Protein AF-A0A2V6KDQ9-F1 (afdb_monomer_lite)

pLDDT: mean 76.99, std 17.73, range [41.53, 97.38]

Radius of gyration: 27.9 Å; chains: 1; bounding box: 34×25×103 Å

Secondary structure (DSSP, 8-state):
---SHHHHHHHHHHHS----------------SSPPPHHHHHHHHHHH-HHHHHHHHHHHHHHHHHHHHHHTTS--------------PPPP-

Sequence (93 aa):
MASSSVGLLATLLLSLPLRLQAGEVKTYSNLPRHPLTLRDCIAIALGESPKLEATRFDLLAAGAEIRAAQDLLWPNLKGSATGEMFSGSQTSK

Foldseek 3Di:
DDDDPVVVVVVVVVPPPPPPPVPDPPPPPPDDPDPDDPVNVVVVCCVPPVVNVVVVVVVVVVVVVVVVVVPVVDDDDDDDDDDDDDDDDDDDD

Structure (mmCIF, N/CA/C/O backbone):
data_AF-A0A2V6KDQ9-F1
#
_entry.id   AF-A0A2V6KDQ9-F1
#
loop_
_atom_site.group_PDB
_atom_site.id
_atom_site.type_symbol
_atom_site.label_atom_id
_atom_site.label_alt_id
_atom_site.label_comp_id
_atom_site.label_asym_id
_atom_site.label_entity_id
_atom_site.label_seq_id
_atom_site.pdbx_PDB_ins_code
_atom_site.Cartn_x
_atom_site.Cartn_y
_atom_site.Cartn_z
_atom_site.occupancy
_atom_site.B_iso_or_equiv
_atom_site.auth_seq_id
_atom_site.auth_comp_id
_atom_site.auth_asym_id
_atom_site.auth_atom_id
_atom_site.pdbx_PDB_model_num
ATOM 1 N N . MET A 1 1 ? 13.566 -8.061 37.672 1.00 41.53 1 MET A N 1
ATOM 2 C CA . MET A 1 1 ? 13.248 -9.115 36.685 1.00 41.53 1 MET A CA 1
ATOM 3 C C . MET A 1 1 ? 12.828 -8.419 35.403 1.00 41.53 1 MET A C 1
ATOM 5 O O . MET A 1 1 ? 11.736 -7.877 35.334 1.00 41.53 1 MET A O 1
ATOM 9 N N . ALA A 1 2 ? 13.774 -8.291 34.473 1.00 49.56 2 ALA A N 1
ATOM 10 C CA . ALA A 1 2 ? 13.638 -7.551 33.225 1.00 49.56 2 ALA A CA 1
ATOM 11 C C . ALA A 1 2 ? 13.443 -8.561 32.092 1.00 49.56 2 ALA A C 1
ATOM 13 O O . ALA A 1 2 ? 14.397 -9.213 31.682 1.00 49.56 2 ALA A O 1
ATOM 14 N N . SER A 1 3 ? 12.205 -8.753 31.644 1.00 49.72 3 SER A N 1
ATOM 15 C CA . SER A 1 3 ? 11.906 -9.735 30.593 1.00 49.72 3 SER A CA 1
ATOM 16 C C . SER A 1 3 ? 10.565 -9.468 29.899 1.00 49.72 3 SER A C 1
ATOM 18 O O . SER A 1 3 ? 9.820 -10.395 29.608 1.00 49.72 3 SER A O 1
ATOM 20 N N . SER A 1 4 ? 10.234 -8.202 29.628 1.00 53.47 4 SER A N 1
ATOM 21 C CA . SER A 1 4 ? 9.013 -7.827 28.886 1.00 53.47 4 SER A CA 1
ATOM 22 C C . SER A 1 4 ? 9.275 -7.087 27.568 1.00 53.47 4 SER A C 1
ATOM 24 O O . SER A 1 4 ? 8.384 -7.016 26.726 1.00 53.47 4 SER A O 1
ATOM 26 N N . SER A 1 5 ? 10.494 -6.594 27.323 1.00 54.44 5 SER A N 1
ATOM 27 C CA . SER A 1 5 ? 10.830 -5.838 26.105 1.00 54.44 5 SER A CA 1
ATOM 28 C C . SER A 1 5 ? 11.126 -6.715 24.882 1.00 54.44 5 SER A C 1
ATOM 30 O O . SER A 1 5 ? 10.906 -6.282 23.754 1.00 54.44 5 SER A O 1
ATOM 32 N N . VAL A 1 6 ? 11.573 -7.962 25.080 1.00 56.88 6 VAL A N 1
ATOM 33 C CA . VAL A 1 6 ? 11.947 -8.871 23.975 1.00 56.88 6 VAL A CA 1
ATOM 34 C C . VAL A 1 6 ? 10.714 -9.430 23.254 1.00 56.88 6 VAL A C 1
ATOM 36 O O . VAL A 1 6 ? 10.714 -9.548 22.030 1.00 56.88 6 VAL A O 1
ATOM 39 N N . GLY A 1 7 ? 9.636 -9.720 23.991 1.00 57.97 7 GLY A N 1
ATOM 40 C CA . GLY A 1 7 ? 8.414 -10.300 23.420 1.00 57.97 7 GLY A CA 1
ATOM 41 C C . GLY A 1 7 ? 7.656 -9.346 22.492 1.00 57.97 7 GLY A C 1
ATOM 42 O O . GLY A 1 7 ? 7.141 -9.775 21.465 1.00 57.97 7 GLY A O 1
ATOM 43 N N . LEU A 1 8 ? 7.645 -8.050 22.821 1.00 58.81 8 LEU A N 1
ATOM 44 C CA . LEU A 1 8 ? 6.980 -6.998 22.039 1.00 58.81 8 LEU A CA 1
ATOM 45 C C . LEU A 1 8 ? 7.721 -6.676 20.733 1.00 58.81 8 LEU A C 1
ATOM 47 O O . LEU A 1 8 ? 7.104 -6.382 19.714 1.00 58.81 8 LEU A O 1
ATOM 51 N N . LEU A 1 9 ? 9.051 -6.775 20.750 1.00 59.84 9 LEU A N 1
ATOM 52 C CA . LEU A 1 9 ? 9.884 -6.585 19.563 1.00 59.84 9 LEU A CA 1
ATOM 53 C C . LEU A 1 9 ? 9.742 -7.773 18.597 1.00 59.84 9 LEU A C 1
ATOM 55 O O . LEU A 1 9 ? 9.660 -7.579 17.386 1.00 59.84 9 LEU A O 1
ATOM 59 N N . ALA A 1 10 ? 9.623 -8.994 19.134 1.00 61.44 10 ALA A N 1
ATOM 60 C CA . ALA A 1 10 ? 9.386 -10.202 18.346 1.00 61.44 10 ALA A CA 1
ATOM 61 C C . ALA A 1 10 ? 8.012 -10.199 17.650 1.00 61.44 10 ALA A C 1
ATOM 63 O O . ALA A 1 10 ? 7.920 -10.567 16.481 1.00 61.44 10 ALA A O 1
ATOM 64 N N . THR A 1 11 ? 6.948 -9.740 18.319 1.00 64.50 11 THR A N 1
ATOM 65 C CA . THR A 1 11 ? 5.615 -9.616 17.700 1.00 64.50 11 THR A CA 1
ATOM 66 C C . THR A 1 11 ? 5.523 -8.457 16.706 1.00 64.50 11 THR A C 1
ATOM 68 O O . THR A 1 11 ? 4.840 -8.584 15.687 1.00 64.50 11 THR A O 1
ATOM 71 N N . LEU A 1 12 ? 6.248 -7.355 16.931 1.00 58.56 12 LEU A N 1
ATOM 72 C CA . LEU A 1 12 ? 6.351 -6.255 15.966 1.00 58.56 12 LEU A CA 1
ATOM 73 C C . LEU A 1 12 ? 7.079 -6.691 14.682 1.00 58.56 12 LEU A C 1
ATOM 75 O O . LEU A 1 12 ? 6.624 -6.379 13.587 1.00 58.56 12 LEU A O 1
ATOM 79 N N . LEU A 1 13 ? 8.157 -7.475 14.799 1.00 60.19 13 LEU A N 1
ATOM 80 C CA . LEU A 1 13 ? 8.874 -8.040 13.647 1.00 60.19 13 LEU A CA 1
ATOM 81 C C . LEU A 1 13 ? 8.040 -9.065 12.864 1.00 60.19 13 LEU A C 1
ATOM 83 O O . LEU A 1 13 ? 8.203 -9.172 11.652 1.00 60.19 13 LEU A O 1
ATOM 87 N N . LEU A 1 14 ? 7.144 -9.801 13.533 1.00 59.31 14 LEU A N 1
ATOM 88 C CA . LEU A 1 14 ? 6.288 -10.804 12.889 1.00 59.31 14 LEU A CA 1
ATOM 89 C C . LEU A 1 14 ? 5.070 -10.193 12.170 1.00 59.31 14 LEU A C 1
ATOM 91 O O . LEU A 1 14 ? 4.544 -10.789 11.234 1.00 59.31 14 LEU A O 1
ATOM 95 N N . SER A 1 15 ? 4.606 -9.025 12.624 1.00 59.44 15 SER A N 1
ATOM 96 C CA . SER A 1 15 ? 3.435 -8.324 12.072 1.00 59.44 15 SER A CA 1
ATOM 97 C C . SER A 1 15 ? 3.792 -7.240 11.060 1.00 59.44 15 SER A C 1
ATOM 99 O O . SER A 1 15 ? 2.930 -6.844 10.275 1.00 59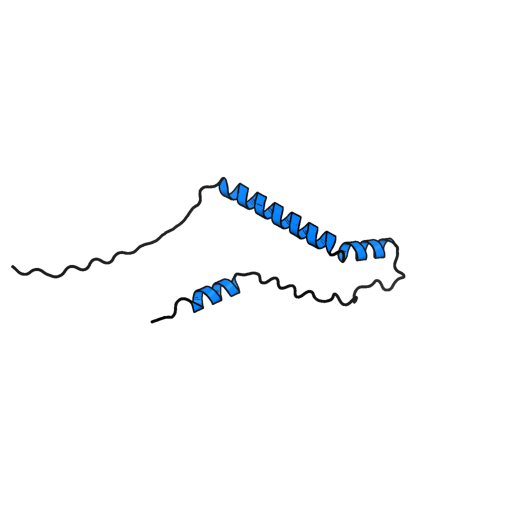.44 15 SER A O 1
ATOM 101 N N . LEU A 1 16 ? 5.046 -6.778 11.038 1.00 53.50 16 LEU A N 1
ATOM 102 C CA . LEU A 1 16 ? 5.517 -5.888 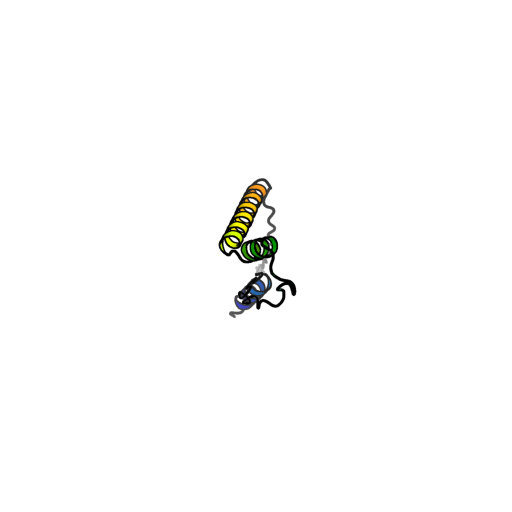9.992 1.00 53.50 16 LEU A CA 1
ATOM 103 C C . LEU A 1 16 ? 5.597 -6.700 8.693 1.00 53.50 16 LEU A C 1
ATOM 105 O O . LEU A 1 16 ? 6.407 -7.627 8.610 1.00 53.50 16 LEU A O 1
ATOM 109 N N . PRO A 1 17 ? 4.800 -6.383 7.655 1.00 52.91 17 PRO A N 1
ATOM 110 C CA . PRO A 1 17 ? 5.021 -6.950 6.346 1.00 52.91 17 PRO A CA 1
ATOM 111 C C . PRO A 1 17 ? 6.296 -6.282 5.851 1.00 52.91 17 PRO A C 1
ATOM 113 O O . PRO A 1 17 ? 6.250 -5.248 5.185 1.00 52.91 17 PRO A O 1
ATOM 116 N N . LEU A 1 18 ? 7.447 -6.838 6.226 1.00 49.78 18 LEU A N 1
ATOM 117 C CA . LEU A 1 18 ? 8.731 -6.470 5.673 1.00 49.78 18 LEU A CA 1
ATOM 118 C C . LEU A 1 18 ? 8.704 -6.939 4.217 1.00 49.78 18 LEU A C 1
ATOM 120 O O . LEU A 1 18 ? 9.295 -7.942 3.831 1.00 49.78 18 LEU A O 1
ATOM 124 N N . ARG A 1 19 ? 7.988 -6.18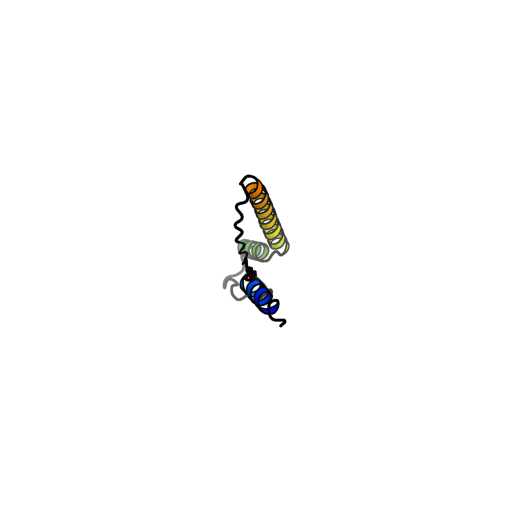6 3.381 1.00 49.72 19 ARG A N 1
ATOM 125 C CA . ARG A 1 19 ? 8.176 -6.132 1.941 1.00 49.72 19 ARG A CA 1
ATOM 126 C C . ARG A 1 19 ? 9.490 -5.391 1.713 1.00 49.72 19 ARG A C 1
ATOM 128 O O . ARG A 1 19 ? 9.539 -4.393 1.007 1.00 49.72 19 ARG A O 1
ATOM 135 N N . LEU A 1 20 ? 10.575 -5.920 2.287 1.00 44.34 20 LEU A N 1
ATOM 136 C CA . LEU A 1 20 ? 11.874 -5.834 1.655 1.00 44.34 20 LEU A CA 1
ATOM 137 C C . LEU A 1 20 ? 11.718 -6.682 0.387 1.00 44.34 20 LEU A C 1
ATOM 139 O O . LEU A 1 20 ? 12.146 -7.829 0.315 1.00 44.34 20 LEU A O 1
ATOM 143 N N . GLN A 1 21 ? 11.053 -6.134 -0.632 1.00 45.56 21 GLN A N 1
ATOM 144 C CA . GLN A 1 21 ? 11.483 -6.433 -1.983 1.00 45.56 21 GLN A CA 1
ATOM 145 C C . GLN A 1 21 ? 12.871 -5.806 -2.053 1.00 45.56 21 GLN A C 1
ATOM 147 O O . GLN A 1 21 ? 13.040 -4.669 -2.482 1.00 45.56 21 GLN A O 1
ATOM 152 N N . ALA A 1 22 ? 13.862 -6.535 -1.520 1.00 48.34 22 ALA A N 1
ATOM 153 C CA . ALA A 1 22 ? 15.216 -6.437 -2.015 1.00 48.34 22 ALA A CA 1
ATOM 154 C C . ALA A 1 22 ? 15.032 -6.466 -3.524 1.00 48.34 22 ALA A C 1
ATOM 156 O O . ALA A 1 22 ? 14.450 -7.427 -4.029 1.00 48.34 22 ALA A O 1
ATOM 157 N N . GLY A 1 23 ? 15.326 -5.343 -4.178 1.00 47.44 23 GLY A N 1
ATOM 158 C CA . GLY A 1 23 ? 15.113 -5.192 -5.602 1.00 47.44 23 GLY A CA 1
ATOM 159 C C . GLY A 1 23 ? 15.907 -6.288 -6.279 1.00 47.44 23 GLY A C 1
ATOM 160 O O . GLY A 1 23 ? 17.110 -6.145 -6.477 1.00 47.44 23 GLY A O 1
ATOM 161 N N . GLU A 1 24 ? 15.247 -7.410 -6.562 1.00 44.94 24 GLU A N 1
ATOM 162 C CA . GLU A 1 24 ? 15.764 -8.401 -7.470 1.00 44.94 24 GLU A CA 1
ATOM 163 C C . GLU A 1 24 ? 16.011 -7.612 -8.741 1.00 44.94 24 GLU A C 1
ATOM 165 O O . GLU A 1 24 ? 15.089 -7.051 -9.342 1.00 44.94 24 GLU A O 1
ATOM 170 N N . VAL A 1 25 ? 17.287 -7.502 -9.103 1.00 50.16 25 VAL A N 1
ATOM 171 C CA . VAL A 1 25 ? 17.672 -7.163 -10.459 1.00 50.16 25 VAL A CA 1
ATOM 172 C C . VAL A 1 25 ? 16.926 -8.179 -11.309 1.00 50.16 25 VAL A C 1
ATOM 174 O O . VAL A 1 25 ? 17.311 -9.349 -11.335 1.00 50.16 25 VAL A O 1
ATOM 177 N N . LYS A 1 26 ? 15.801 -7.753 -11.903 1.00 53.69 26 LYS A N 1
ATOM 178 C CA . LYS A 1 26 ? 14.993 -8.565 -12.807 1.00 53.69 26 LYS A CA 1
ATOM 179 C C . LYS A 1 26 ? 15.940 -8.999 -13.909 1.00 53.69 26 LYS A C 1
ATOM 181 O O . LYS A 1 26 ? 16.248 -8.248 -14.828 1.00 53.69 26 LYS A O 1
ATOM 186 N N . THR A 1 27 ? 16.482 -10.196 -13.766 1.00 53.38 27 THR A N 1
ATOM 187 C CA . THR A 1 27 ? 17.293 -10.815 -14.794 1.00 53.38 27 THR A CA 1
ATOM 188 C C . THR A 1 27 ? 16.315 -11.097 -15.921 1.00 53.38 27 THR A C 1
ATOM 190 O O . THR A 1 27 ? 15.321 -11.796 -15.711 1.00 53.38 27 THR A O 1
ATOM 193 N N . TYR A 1 28 ? 16.558 -10.457 -17.069 1.00 55.88 28 TYR A N 1
ATOM 194 C CA . TYR A 1 28 ? 15.747 -10.448 -18.290 1.00 55.88 28 TYR A CA 1
ATOM 195 C C . TYR A 1 28 ? 15.552 -11.862 -18.866 1.00 55.88 28 TYR A C 1
ATOM 197 O O . TYR A 1 28 ? 16.081 -12.220 -19.912 1.00 55.88 28 TYR A O 1
ATOM 205 N N . SER A 1 29 ? 14.813 -12.704 -18.155 1.00 55.75 29 SER A N 1
ATOM 206 C CA . SER A 1 29 ? 14.548 -14.103 -18.494 1.00 55.75 29 SER A CA 1
ATOM 207 C C . SER A 1 29 ? 13.254 -14.273 -19.292 1.00 55.75 29 SER A C 1
ATOM 209 O O . SER A 1 29 ? 12.969 -15.367 -19.770 1.00 55.75 29 SER A O 1
ATOM 211 N N . ASN A 1 30 ? 12.487 -13.193 -19.474 1.00 62.16 30 ASN A N 1
ATOM 212 C CA . ASN A 1 30 ? 11.189 -13.205 -20.149 1.00 62.16 30 ASN A CA 1
ATOM 213 C C . ASN A 1 30 ? 11.139 -12.237 -21.341 1.00 62.16 30 ASN A C 1
ATOM 215 O O . ASN A 1 30 ? 10.116 -11.612 -21.610 1.00 62.16 30 ASN A O 1
ATOM 219 N N . LEU A 1 31 ? 12.271 -12.064 -22.032 1.00 68.31 31 LEU A N 1
ATOM 220 C CA . LEU A 1 31 ? 12.263 -11.354 -23.305 1.00 68.31 31 LEU A CA 1
ATOM 221 C C . LEU A 1 31 ? 11.594 -12.243 -24.364 1.00 68.31 31 LEU A C 1
ATOM 223 O O . LEU A 1 31 ? 11.859 -13.452 -24.405 1.00 68.31 31 LEU A O 1
ATOM 227 N N . PRO A 1 32 ? 10.737 -11.677 -25.229 1.00 67.88 32 PRO A N 1
ATOM 228 C CA . PRO A 1 32 ? 10.143 -12.441 -26.308 1.00 67.88 32 PRO A CA 1
ATOM 229 C C . PRO A 1 32 ? 11.226 -13.054 -27.202 1.00 67.88 32 PRO A C 1
ATOM 231 O O . PRO A 1 32 ? 12.217 -12.408 -27.532 1.00 67.88 32 PRO A O 1
ATOM 234 N N . ARG A 1 33 ? 11.031 -14.306 -27.636 1.00 77.06 33 ARG A N 1
ATOM 235 C CA . ARG A 1 33 ? 11.940 -14.984 -28.585 1.00 77.06 33 ARG A CA 1
ATOM 236 C C . ARG A 1 33 ? 11.808 -14.482 -30.030 1.00 77.06 33 ARG A C 1
ATOM 238 O O . ARG A 1 33 ? 12.516 -14.965 -30.908 1.00 77.06 33 ARG A O 1
ATOM 245 N N . HIS A 1 34 ? 10.898 -13.546 -30.281 1.00 78.31 34 HIS A N 1
ATOM 246 C CA . HIS A 1 34 ? 10.729 -12.874 -31.565 1.00 78.31 34 HIS A CA 1
ATOM 247 C C . HIS A 1 34 ? 11.402 -11.494 -31.547 1.00 78.31 34 HIS A C 1
ATOM 249 O O . HIS A 1 34 ? 11.624 -10.945 -30.466 1.00 78.31 34 HIS A O 1
ATOM 25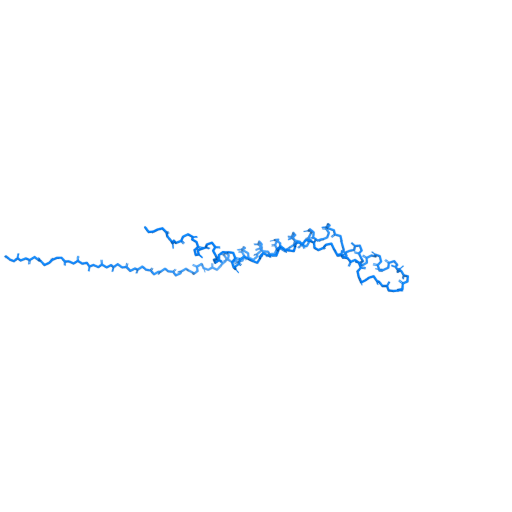5 N N . PRO A 1 35 ? 11.701 -10.899 -32.721 1.00 86.38 35 PRO A N 1
ATOM 256 C CA . PRO A 1 35 ? 12.150 -9.515 -32.788 1.00 86.38 35 PRO A CA 1
ATOM 25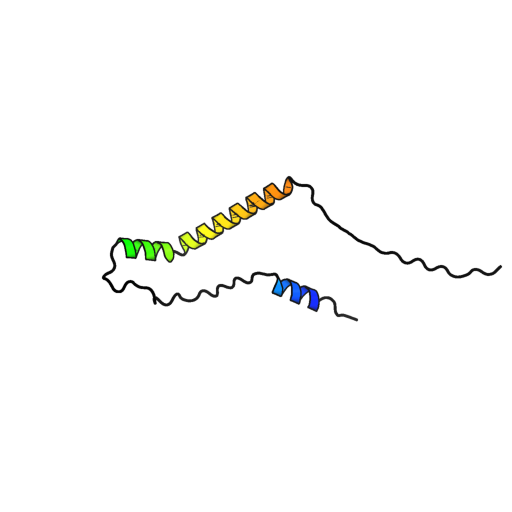7 C C . PRO A 1 35 ? 11.200 -8.603 -32.006 1.00 86.38 35 PRO A C 1
ATOM 259 O O . PRO A 1 35 ? 9.977 -8.726 -32.130 1.00 86.38 35 PRO A O 1
ATOM 262 N N . LEU A 1 36 ? 11.767 -7.723 -31.180 1.00 88.06 36 LEU A N 1
ATOM 263 C CA . LEU A 1 36 ? 10.992 -6.785 -30.376 1.00 88.06 36 LEU A CA 1
ATOM 264 C C . LEU A 1 36 ? 10.227 -5.844 -31.299 1.00 88.06 36 LEU A C 1
ATOM 266 O O . LEU A 1 36 ? 10.808 -5.137 -32.125 1.00 88.06 36 LEU A O 1
ATOM 270 N N . THR A 1 37 ? 8.910 -5.835 -31.146 1.00 92.62 37 THR A N 1
ATOM 271 C CA . THR A 1 37 ? 8.064 -4.837 -31.783 1.00 92.62 37 THR A CA 1
ATOM 272 C C . THR A 1 37 ? 8.094 -3.549 -30.963 1.00 92.62 37 THR A C 1
ATOM 274 O O . THR A 1 37 ? 8.396 -3.556 -29.768 1.00 92.62 37 THR A O 1
ATOM 277 N N . LEU A 1 38 ? 7.714 -2.421 -31.570 1.00 93.62 38 LEU A N 1
ATOM 278 C CA . LEU A 1 38 ? 7.566 -1.153 -30.843 1.00 93.62 38 LEU A CA 1
ATOM 279 C C . LEU A 1 38 ? 6.649 -1.299 -29.617 1.00 93.62 38 LEU A C 1
ATOM 281 O O . LEU A 1 38 ? 6.907 -0.714 -28.568 1.00 93.62 38 LEU A O 1
ATOM 285 N N . ARG A 1 39 ? 5.588 -2.102 -29.743 1.00 92.56 39 ARG A N 1
ATOM 286 C CA . ARG A 1 39 ? 4.651 -2.364 -28.651 1.00 92.56 39 ARG A CA 1
ATOM 287 C C . ARG A 1 39 ? 5.331 -3.069 -27.479 1.00 92.56 39 ARG A C 1
ATOM 289 O O . ARG A 1 39 ? 5.059 -2.708 -26.337 1.00 92.56 39 ARG A O 1
ATOM 296 N N . ASP A 1 40 ? 6.222 -4.016 -27.759 1.00 89.50 40 ASP A N 1
ATOM 297 C CA . ASP A 1 40 ? 6.984 -4.722 -26.726 1.00 89.50 40 ASP A CA 1
ATOM 298 C C . ASP A 1 40 ? 7.932 -3.761 -26.010 1.00 89.50 40 ASP A C 1
ATOM 300 O O . ASP A 1 40 ? 7.969 -3.734 -24.783 1.00 89.50 40 ASP A O 1
ATOM 304 N N . CYS A 1 41 ? 8.621 -2.894 -26.759 1.00 89.62 41 CYS A N 1
ATOM 305 C CA . CYS A 1 41 ? 9.488 -1.867 -26.182 1.00 89.62 41 CYS A CA 1
ATOM 306 C C . CYS A 1 41 ? 8.716 -0.913 -25.259 1.00 89.62 41 CYS A C 1
ATOM 308 O O . CYS A 1 41 ? 9.197 -0.582 -24.178 1.00 89.62 41 CYS A O 1
ATOM 310 N N . ILE A 1 42 ? 7.506 -0.499 -25.653 1.00 91.88 42 ILE A N 1
ATOM 311 C CA . ILE A 1 42 ? 6.638 0.338 -24.812 1.00 91.88 42 ILE A CA 1
ATOM 312 C C . ILE A 1 42 ? 6.221 -0.422 -23.550 1.00 91.88 42 ILE A C 1
ATOM 314 O O . ILE A 1 42 ? 6.300 0.128 -22.455 1.00 91.88 42 ILE A O 1
ATOM 318 N N . ALA A 1 43 ? 5.791 -1.678 -23.679 1.00 89.38 43 ALA A N 1
ATOM 319 C CA . ALA A 1 43 ? 5.357 -2.481 -22.540 1.00 89.38 43 ALA A CA 1
ATOM 320 C C . ALA A 1 43 ? 6.490 -2.702 -21.525 1.00 89.38 43 ALA A C 1
ATOM 322 O O . ALA A 1 43 ? 6.269 -2.543 -20.324 1.00 89.38 43 ALA A O 1
ATOM 323 N N . ILE A 1 44 ? 7.702 -2.997 -22.004 1.00 87.00 44 ILE A N 1
ATOM 324 C CA . ILE A 1 44 ? 8.902 -3.133 -21.169 1.00 87.00 44 ILE A CA 1
ATOM 325 C C . ILE A 1 44 ? 9.206 -1.800 -20.478 1.00 87.00 44 ILE A C 1
ATOM 327 O O . ILE A 1 44 ? 9.293 -1.750 -19.254 1.00 87.00 44 ILE A O 1
ATOM 331 N N . ALA A 1 45 ? 9.270 -0.701 -21.238 1.00 89.12 45 ALA A N 1
ATOM 332 C CA . ALA A 1 45 ? 9.580 0.617 -20.692 1.00 89.12 45 ALA A CA 1
ATOM 333 C C . ALA A 1 45 ? 8.575 1.066 -19.619 1.00 89.12 45 ALA A C 1
ATOM 335 O O . ALA A 1 45 ? 8.973 1.643 -18.610 1.00 89.12 45 ALA A O 1
ATOM 336 N N . LEU A 1 46 ? 7.280 0.789 -19.804 1.00 89.44 46 LEU A N 1
ATOM 337 C CA . LEU A 1 46 ? 6.254 1.095 -18.806 1.00 89.44 46 LEU A CA 1
ATOM 338 C C . LEU A 1 46 ? 6.351 0.180 -17.578 1.00 89.44 46 LEU A C 1
ATOM 340 O O . LEU A 1 46 ? 6.202 0.659 -16.457 1.00 89.44 46 LEU A O 1
ATOM 344 N N . GLY A 1 47 ? 6.611 -1.115 -17.778 1.00 84.31 47 GLY A N 1
ATOM 345 C CA . GLY A 1 47 ? 6.723 -2.098 -16.698 1.00 84.31 47 GLY A CA 1
ATOM 346 C C . GLY A 1 47 ? 7.984 -1.959 -15.840 1.00 84.31 47 GLY A C 1
ATOM 347 O O . GLY A 1 47 ? 8.013 -2.454 -14.712 1.00 84.31 47 GLY A O 1
ATOM 348 N N . GLU A 1 48 ? 9.016 -1.297 -16.360 1.00 84.75 48 GLU A N 1
ATOM 349 C CA . GLU A 1 48 ? 10.302 -1.089 -15.684 1.00 84.75 48 GLU A CA 1
ATOM 350 C C . GLU A 1 48 ? 10.541 0.367 -15.274 1.00 84.75 48 GLU A C 1
ATOM 352 O O . GLU A 1 48 ? 11.551 0.660 -14.639 1.00 84.75 48 GLU A O 1
ATOM 357 N N . SER A 1 49 ? 9.628 1.288 -15.600 1.00 88.31 49 SER A N 1
ATOM 358 C CA . SER A 1 49 ? 9.796 2.710 -15.295 1.00 88.31 49 SER A CA 1
ATOM 359 C C . SER A 1 49 ? 9.780 2.968 -13.782 1.00 88.31 49 SER A C 1
ATOM 361 O O . SER A 1 49 ? 8.715 2.883 -13.159 1.00 88.31 49 SER A O 1
ATOM 363 N N . PRO A 1 50 ? 10.902 3.408 -13.176 1.00 87.75 50 PRO A N 1
ATOM 364 C CA . PRO A 1 50 ? 10.940 3.715 -11.745 1.00 87.75 50 PRO A CA 1
ATOM 365 C C . PRO A 1 50 ? 10.033 4.894 -11.383 1.00 87.75 50 PRO A C 1
ATOM 367 O O . PRO A 1 50 ? 9.504 4.968 -10.279 1.00 87.75 50 PRO A O 1
ATOM 370 N N . LYS A 1 51 ? 9.821 5.815 -12.332 1.00 91.75 51 LYS A N 1
ATOM 371 C CA . LYS A 1 51 ? 8.936 6.967 -12.149 1.00 91.75 51 LYS A CA 1
ATOM 372 C C . LYS A 1 51 ? 7.475 6.536 -12.026 1.00 91.75 51 LYS A C 1
ATOM 374 O O . LYS A 1 51 ? 6.778 7.036 -11.152 1.00 91.75 51 LYS A O 1
ATOM 379 N N . LEU A 1 52 ? 7.019 5.618 -12.880 1.00 90.81 52 LEU A N 1
ATOM 380 C CA . LEU A 1 52 ? 5.647 5.103 -12.803 1.00 90.81 52 LEU A CA 1
ATOM 381 C C . LEU A 1 52 ? 5.432 4.274 -11.539 1.00 90.81 52 LEU A C 1
ATOM 383 O O . LEU A 1 52 ? 4.372 4.363 -10.925 1.00 90.81 52 LEU A O 1
ATOM 387 N N . GLU A 1 53 ? 6.447 3.519 -11.127 1.00 89.50 53 GLU A N 1
ATOM 388 C CA . GLU A 1 53 ? 6.420 2.779 -9.870 1.00 89.50 53 GLU A CA 1
ATOM 389 C C . GLU A 1 53 ? 6.317 3.722 -8.658 1.00 89.50 53 GLU A C 1
ATOM 391 O O . GLU A 1 53 ? 5.474 3.513 -7.790 1.00 89.50 53 GLU A O 1
ATOM 396 N N . ALA A 1 54 ? 7.089 4.813 -8.632 1.00 91.88 54 ALA A N 1
ATOM 397 C CA . ALA A 1 54 ? 6.979 5.834 -7.589 1.00 91.88 54 ALA A CA 1
ATOM 398 C C . ALA A 1 54 ? 5.572 6.453 -7.544 1.00 91.88 54 ALA A C 1
ATOM 400 O O . ALA A 1 54 ? 4.935 6.466 -6.494 1.00 91.88 54 ALA A O 1
ATOM 401 N N . THR A 1 55 ? 5.028 6.853 -8.697 1.00 93.94 55 THR A N 1
ATOM 402 C CA . THR A 1 55 ? 3.660 7.393 -8.778 1.00 93.94 55 THR A CA 1
ATOM 403 C C . THR A 1 55 ? 2.599 6.377 -8.339 1.00 93.94 55 THR A C 1
ATOM 405 O O . THR A 1 55 ? 1.570 6.756 -7.777 1.00 93.94 55 THR A O 1
ATOM 408 N N . ARG A 1 56 ? 2.829 5.073 -8.544 1.00 92.38 56 ARG A N 1
ATOM 409 C CA . ARG A 1 56 ? 1.949 4.021 -8.015 1.00 92.38 56 ARG A CA 1
ATOM 410 C C . ARG A 1 56 ? 1.933 4.024 -6.487 1.00 92.38 56 ARG A C 1
ATOM 412 O O . ARG A 1 56 ? 0.858 3.886 -5.905 1.00 92.38 56 ARG A O 1
ATOM 419 N N . PHE A 1 57 ? 3.085 4.194 -5.840 1.00 93.94 57 PHE A N 1
ATOM 420 C CA . PHE A 1 57 ? 3.147 4.324 -4.384 1.00 93.94 57 PHE A CA 1
ATOM 421 C C . PHE A 1 57 ? 2.475 5.602 -3.883 1.00 93.94 57 PHE A C 1
ATOM 423 O O . PHE A 1 57 ? 1.747 5.528 -2.895 1.00 93.94 57 PHE A O 1
ATOM 430 N N . ASP A 1 58 ? 2.623 6.722 -4.591 1.00 96.94 58 ASP A N 1
ATOM 431 C CA . ASP A 1 58 ? 1.928 7.971 -4.250 1.00 96.94 58 ASP A CA 1
ATOM 432 C C . ASP A 1 58 ? 0.401 7.782 -4.260 1.00 96.94 58 ASP A C 1
ATOM 434 O O . ASP A 1 58 ? -0.298 8.215 -3.344 1.00 96.94 58 ASP A O 1
ATOM 438 N N . LEU A 1 59 ? -0.129 7.059 -5.255 1.00 97.06 59 LEU A N 1
ATOM 439 C CA . LEU A 1 59 ? -1.555 6.723 -5.327 1.00 97.06 59 LEU A CA 1
ATOM 440 C C . LEU A 1 59 ? -1.986 5.851 -4.140 1.00 97.06 59 LEU A C 1
ATOM 442 O O . LEU A 1 59 ? -3.015 6.115 -3.516 1.00 97.06 59 LEU A O 1
ATOM 446 N N . LEU A 1 60 ? -1.202 4.822 -3.806 1.00 97.19 60 LEU A N 1
ATOM 447 C CA . LEU A 1 60 ? -1.489 3.952 -2.662 1.00 97.19 60 LEU A CA 1
ATOM 448 C C . LEU A 1 60 ? -1.475 4.724 -1.335 1.00 97.19 60 LEU A C 1
ATOM 450 O O . LEU A 1 60 ? -2.343 4.485 -0.493 1.00 97.19 60 LEU A O 1
ATOM 454 N N . ALA A 1 61 ? -0.537 5.658 -1.165 1.00 96.62 61 ALA A N 1
ATOM 455 C CA . ALA A 1 61 ? -0.455 6.527 0.004 1.00 96.62 61 ALA A CA 1
ATOM 456 C C . ALA A 1 61 ? -1.686 7.437 0.113 1.00 96.62 61 ALA A C 1
ATOM 458 O O . ALA A 1 61 ? -2.359 7.423 1.142 1.00 96.62 61 ALA A O 1
ATOM 459 N N . ALA A 1 62 ? -2.065 8.123 -0.969 1.00 97.38 62 ALA A N 1
ATOM 460 C CA . ALA A 1 62 ? -3.279 8.941 -1.002 1.00 97.38 62 ALA A CA 1
ATOM 461 C C . ALA A 1 62 ? -4.544 8.114 -0.695 1.00 97.38 62 ALA A C 1
ATOM 463 O O . ALA A 1 62 ? -5.430 8.550 0.039 1.00 97.38 62 ALA A O 1
ATOM 464 N N . GLY A 1 63 ? -4.625 6.878 -1.200 1.00 96.69 63 GLY A N 1
ATOM 465 C CA . GLY A 1 63 ? -5.715 5.957 -0.871 1.00 96.69 63 GLY A CA 1
ATOM 466 C C . GLY A 1 63 ? -5.764 5.582 0.616 1.00 96.69 63 GLY A C 1
ATOM 467 O O . GLY A 1 63 ? -6.850 5.466 1.189 1.00 96.69 63 GLY A O 1
ATOM 468 N N . ALA A 1 64 ? -4.604 5.414 1.255 1.00 96.06 64 ALA A N 1
ATOM 469 C CA . ALA A 1 64 ? -4.511 5.171 2.691 1.00 96.06 64 ALA A CA 1
ATOM 470 C C . ALA A 1 64 ? -4.932 6.402 3.510 1.00 96.06 64 ALA A C 1
ATOM 472 O O . ALA A 1 64 ? -5.653 6.245 4.493 1.00 96.06 64 ALA A O 1
ATOM 473 N N . GLU A 1 65 ? -4.561 7.610 3.082 1.00 96.69 65 GLU A N 1
ATOM 474 C CA . GLU A 1 65 ? -4.993 8.865 3.713 1.00 96.69 65 GLU A CA 1
ATOM 475 C C . GLU A 1 65 ? -6.513 9.046 3.641 1.00 96.69 65 GLU A C 1
ATOM 477 O O . GLU A 1 65 ? -7.145 9.374 4.645 1.00 96.69 65 GLU A O 1
ATOM 482 N N . ILE A 1 66 ? -7.123 8.752 2.487 1.00 96.88 66 ILE A N 1
ATOM 483 C CA . ILE A 1 66 ? -8.585 8.777 2.329 1.00 96.88 66 ILE A CA 1
ATOM 484 C C . ILE A 1 66 ? -9.245 7.798 3.301 1.00 96.88 66 ILE A C 1
ATOM 486 O O . ILE A 1 66 ? -10.214 8.157 3.971 1.00 96.88 66 ILE A O 1
ATOM 490 N N . ARG A 1 67 ? -8.726 6.569 3.403 1.00 93.69 67 ARG A N 1
ATOM 491 C CA . ARG A 1 67 ? -9.268 5.567 4.330 1.00 93.69 67 ARG A CA 1
ATOM 492 C C . ARG A 1 67 ? -9.126 6.016 5.783 1.00 93.69 67 ARG A C 1
ATOM 494 O O . ARG A 1 67 ? -10.096 5.943 6.524 1.00 93.69 67 ARG A O 1
ATOM 501 N N . ALA A 1 68 ? -7.968 6.549 6.165 1.00 94.12 68 ALA A N 1
ATOM 502 C CA . ALA A 1 68 ? -7.750 7.080 7.507 1.00 94.12 68 ALA A CA 1
ATOM 503 C C . ALA A 1 68 ? -8.726 8.224 7.835 1.00 94.12 68 ALA A C 1
ATOM 505 O O . ALA A 1 68 ? -9.260 8.280 8.940 1.00 94.12 68 ALA A O 1
ATOM 506 N N . ALA A 1 69 ? -9.014 9.107 6.874 1.00 94.06 69 ALA A N 1
ATOM 507 C CA . AL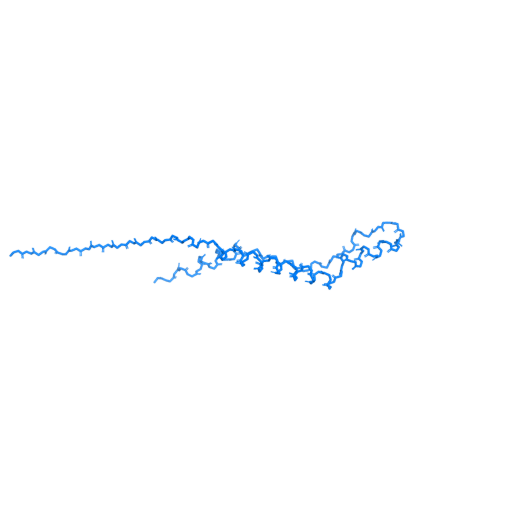A A 1 69 ? -10.010 10.161 7.046 1.00 94.06 69 ALA A CA 1
ATOM 508 C C . ALA A 1 69 ? -11.437 9.603 7.195 1.00 94.06 69 ALA A C 1
ATOM 510 O O . ALA A 1 69 ? -12.220 10.124 7.986 1.00 94.06 69 ALA A O 1
ATOM 511 N N . GLN A 1 70 ? -11.779 8.534 6.472 1.00 95.19 70 GLN A N 1
ATOM 512 C CA . GLN A 1 70 ? -13.066 7.846 6.620 1.00 95.19 70 GLN A CA 1
ATOM 513 C C . GLN A 1 70 ? -13.195 7.143 7.976 1.00 95.19 70 GLN A C 1
ATOM 515 O O . GLN A 1 70 ? -14.272 7.171 8.569 1.00 95.19 70 GLN A O 1
ATOM 520 N N . ASP A 1 71 ? -12.112 6.567 8.499 1.00 93.25 71 ASP A N 1
ATOM 521 C CA . ASP A 1 71 ? -12.103 5.911 9.811 1.00 93.25 71 ASP A CA 1
ATOM 522 C C . ASP A 1 71 ? -12.434 6.895 10.946 1.00 93.25 71 ASP A C 1
ATOM 524 O O . ASP A 1 71 ? -13.051 6.507 11.938 1.00 93.25 71 ASP A O 1
ATOM 528 N N . LEU A 1 72 ? -12.109 8.186 10.783 1.00 92.69 72 LEU A N 1
ATOM 529 C CA . LEU A 1 72 ? -12.465 9.242 11.741 1.00 92.69 72 LEU A CA 1
ATOM 530 C C . LEU A 1 72 ? -13.975 9.517 11.833 1.00 92.69 72 LEU A C 1
ATOM 532 O O . LEU A 1 72 ? -14.410 10.145 12.798 1.00 92.69 72 LEU A O 1
ATOM 536 N N . LEU A 1 73 ? -14.778 9.077 10.859 1.00 94.19 73 LEU A N 1
ATOM 537 C CA . LEU A 1 73 ? -16.237 9.234 10.901 1.00 94.19 73 LEU A CA 1
ATOM 538 C C . LEU A 1 73 ? -16.900 8.268 11.891 1.00 94.19 73 LEU A C 1
ATOM 540 O O . LEU A 1 73 ? -18.030 8.508 12.319 1.00 94.19 73 LEU A O 1
ATOM 544 N N . TRP A 1 74 ? -16.223 7.177 12.248 1.00 92.81 74 TRP A N 1
ATOM 545 C CA . TRP A 1 74 ? -16.765 6.139 13.116 1.00 92.81 74 TRP A CA 1
ATOM 546 C C . TRP A 1 74 ? -16.286 6.311 14.562 1.00 92.81 74 TRP A C 1
ATOM 548 O O . TRP A 1 74 ? -15.174 6.784 14.810 1.00 92.81 74 TRP A O 1
ATOM 558 N N . PRO A 1 75 ? -17.095 5.906 15.558 1.00 92.38 75 PRO A N 1
ATOM 559 C CA . PRO A 1 75 ? -16.652 5.916 16.944 1.00 92.38 75 PRO A CA 1
ATOM 560 C C . PRO A 1 75 ? -15.489 4.937 17.149 1.00 92.38 75 PRO A C 1
ATOM 562 O O . PRO A 1 75 ? -15.535 3.783 16.721 1.00 92.38 75 PRO A O 1
ATOM 565 N N . ASN A 1 76 ? -14.452 5.385 17.858 1.00 90.81 76 ASN A N 1
ATOM 566 C CA . ASN A 1 76 ? -13.301 4.551 18.183 1.00 90.81 76 ASN A CA 1
ATOM 567 C C . ASN A 1 76 ? -13.633 3.626 19.366 1.00 90.81 76 ASN A C 1
ATOM 569 O O . ASN A 1 76 ? -13.665 4.060 20.520 1.00 90.81 76 ASN A O 1
ATOM 573 N N . LEU A 1 77 ? -13.898 2.353 19.075 1.00 90.06 77 LEU A N 1
ATOM 574 C CA . LEU A 1 77 ? -14.179 1.338 20.087 1.00 90.06 77 LEU A CA 1
ATOM 575 C C . LEU A 1 77 ? -12.865 0.807 20.677 1.00 90.06 77 LEU A C 1
ATOM 577 O O . LEU A 1 77 ? -12.107 0.112 20.003 1.00 90.06 77 LEU A O 1
ATOM 581 N N . LYS A 1 78 ? -12.612 1.109 21.955 1.00 91.19 78 LYS A N 1
ATOM 582 C CA . LYS A 1 78 ? -11.471 0.581 22.719 1.00 91.19 78 LYS A CA 1
ATOM 583 C C . LYS A 1 78 ? -11.968 -0.207 23.924 1.00 91.19 78 LYS A C 1
ATOM 585 O O . LYS A 1 78 ? -12.870 0.240 24.625 1.00 91.19 78 LYS A O 1
ATOM 590 N N . GLY A 1 79 ? -11.355 -1.358 24.180 1.00 92.25 79 GLY A N 1
ATOM 591 C CA . GLY A 1 79 ? -11.573 -2.145 25.393 1.00 92.25 79 GLY A CA 1
ATOM 592 C C . GLY A 1 79 ? -10.399 -1.990 26.353 1.00 92.25 79 GLY A C 1
ATOM 593 O O . GLY A 1 79 ? -9.247 -2.008 25.925 1.00 92.25 79 GLY A O 1
ATOM 594 N N . SER A 1 80 ? -10.687 -1.850 27.644 1.00 91.00 80 SER A N 1
ATOM 595 C CA . SER A 1 80 ? -9.692 -1.910 28.717 1.00 91.00 80 SER A CA 1
ATOM 596 C C . SER A 1 80 ? -10.233 -2.783 29.843 1.00 91.00 80 SER A C 1
ATOM 598 O O . SER A 1 80 ? -11.430 -2.747 30.127 1.00 91.00 80 SER A O 1
ATOM 600 N N . ALA A 1 81 ? -9.361 -3.568 30.469 1.00 88.88 81 ALA A N 1
ATOM 601 C CA . ALA A 1 81 ? -9.680 -4.377 31.635 1.00 88.88 81 ALA A CA 1
ATOM 602 C C . ALA A 1 81 ? -8.639 -4.095 32.718 1.00 88.88 81 ALA A C 1
ATOM 604 O O . ALA A 1 81 ? -7.437 -4.216 32.479 1.00 88.88 81 ALA A O 1
ATOM 605 N N . THR A 1 82 ? -9.106 -3.716 33.901 1.00 86.88 82 THR A N 1
ATOM 606 C CA . THR A 1 82 ? -8.271 -3.497 35.082 1.00 86.88 82 THR A CA 1
ATOM 607 C C . THR A 1 82 ? -8.769 -4.384 36.218 1.00 86.88 82 THR A C 1
ATOM 609 O O . THR A 1 82 ? -9.961 -4.676 36.313 1.00 86.88 82 THR A O 1
ATOM 612 N N . GLY A 1 83 ? -7.847 -4.858 37.056 1.00 88.25 83 GLY A N 1
ATOM 613 C CA . GLY A 1 83 ? -8.149 -5.676 38.226 1.00 88.25 83 GLY A CA 1
ATOM 614 C C . GLY A 1 83 ? -7.468 -5.087 39.450 1.00 88.25 83 GLY A C 1
ATOM 615 O O . GLY A 1 83 ? -6.262 -4.849 39.427 1.00 88.25 83 GLY A O 1
ATOM 616 N N . GLU A 1 84 ? -8.238 -4.852 40.505 1.00 83.88 84 GLU A N 1
ATOM 617 C CA . GLU A 1 84 ? -7.737 -4.373 41.792 1.00 83.88 84 GLU A CA 1
ATOM 618 C C . GLU A 1 84 ? -7.908 -5.478 42.836 1.00 83.88 84 GLU A C 1
ATOM 620 O O . GLU A 1 84 ? -8.954 -6.126 42.907 1.00 83.88 84 GLU A O 1
ATOM 625 N N . MET A 1 85 ? -6.865 -5.719 43.632 1.00 80.81 85 MET A N 1
ATOM 626 C CA . MET A 1 85 ? -6.882 -6.702 44.713 1.00 80.81 85 MET A CA 1
ATOM 627 C C . MET A 1 85 ? -6.894 -5.967 46.050 1.00 80.81 85 MET A C 1
ATOM 629 O O . MET A 1 85 ? -5.968 -5.221 46.362 1.00 80.81 85 MET A O 1
ATOM 633 N N . PHE A 1 86 ? -7.934 -6.197 46.847 1.00 79.31 86 PHE A N 1
ATOM 634 C CA . PHE A 1 86 ? -8.042 -5.652 48.196 1.00 79.31 86 PHE A CA 1
ATOM 635 C C . PHE A 1 86 ? -7.603 -6.706 49.217 1.00 79.31 86 PHE A C 1
ATOM 637 O O . PHE A 1 86 ? -8.133 -7.816 49.233 1.00 79.31 86 PHE A O 1
ATOM 644 N N . SER A 1 87 ? -6.656 -6.353 50.089 1.00 79.88 87 SER A N 1
ATOM 645 C CA . SER A 1 87 ? -6.307 -7.146 51.273 1.00 79.88 87 SER A CA 1
ATOM 646 C C . SER A 1 87 ? -6.475 -6.301 52.532 1.00 79.88 87 SER A C 1
ATOM 648 O O . SER A 1 87 ? -5.878 -5.229 52.631 1.00 79.88 87 SER A O 1
ATOM 650 N N . GLY A 1 88 ? -7.261 -6.784 53.493 1.00 79.69 88 GLY A N 1
ATOM 651 C CA . GLY A 1 88 ? -7.385 -6.197 54.828 1.00 79.69 88 GLY A CA 1
ATOM 652 C C . GLY A 1 88 ? -6.656 -7.041 55.873 1.00 79.69 88 GLY A C 1
ATOM 653 O O . GLY A 1 88 ? -6.623 -8.266 55.764 1.00 79.69 88 GLY A O 1
ATOM 654 N N . SER A 1 89 ? -6.084 -6.399 56.891 1.00 76.62 89 SER A N 1
ATOM 655 C CA . SER A 1 89 ? -5.559 -7.069 58.084 1.00 76.62 89 SER A CA 1
ATOM 656 C C . SER A 1 89 ? -6.622 -7.118 59.187 1.00 76.62 89 SER A C 1
ATOM 658 O O . SER A 1 89 ? -7.390 -6.176 59.380 1.00 76.62 89 SER A O 1
ATOM 660 N N . GLN A 1 90 ? -6.681 -8.242 59.906 1.00 72.56 90 GLN A N 1
ATOM 661 C CA . GLN A 1 90 ? -7.624 -8.455 61.003 1.00 72.56 90 GLN A CA 1
ATOM 662 C C . GLN A 1 90 ? -7.286 -7.527 62.177 1.00 72.56 90 GLN A C 1
ATOM 664 O O . GLN A 1 90 ? -6.174 -7.571 62.701 1.00 72.56 90 GLN A O 1
ATOM 669 N N . THR A 1 91 ? -8.245 -6.709 62.612 1.00 71.25 91 THR A N 1
ATOM 670 C CA . THR A 1 91 ? -8.116 -5.923 63.843 1.00 71.25 91 THR A CA 1
ATOM 671 C C . THR A 1 91 ? -8.743 -6.697 65.007 1.00 71.25 91 THR A C 1
ATOM 673 O O . THR A 1 91 ? -9.896 -7.124 64.943 1.00 71.25 91 THR A O 1
ATOM 676 N N . SER A 1 92 ? -7.951 -6.942 66.056 1.00 70.19 92 SER A N 1
ATOM 677 C CA . SER A 1 92 ? -8.426 -7.519 67.322 1.00 70.19 92 SER A CA 1
ATOM 678 C C . SER A 1 92 ? -9.040 -6.434 68.204 1.00 70.19 92 SER A C 1
ATOM 680 O O . SER A 1 92 ? -8.591 -5.288 68.172 1.00 70.19 92 SER A O 1
ATOM 682 N N . LYS A 1 93 ? -10.042 -6.832 68.992 1.00 59.66 93 LYS A N 1
ATOM 683 C CA . LYS A 1 93 ? -10.656 -6.045 70.070 1.00 59.66 93 LYS A CA 1
ATOM 684 C C . LYS A 1 93 ? -9.710 -5.893 71.259 1.00 59.66 93 LYS A C 1
ATOM 686 O O . LYS A 1 93 ? -8.907 -6.832 71.469 1.00 59.66 93 LYS A O 1
#